Protein AF-A0A0Q5EBD6-F1 (afdb_monomer_lite)

Sequence (66 aa):
MNAGIIPNAPRGLSVSSEARKIMADWLRRTRLPRPRPDTRLMLIERYPRGLFSEAELQALVTIIEE

Structure (mmCIF, N/CA/C/O backbone):
data_AF-A0A0Q5EBD6-F1
#
_entry.id   AF-A0A0Q5EBD6-F1
#
loop_
_atom_site.group_PDB
_atom_site.id
_atom_site.type_symbol
_atom_site.label_atom_id
_atom_site.label_alt_id
_atom_site.label_comp_id
_atom_site.label_asym_id
_atom_site.label_entity_id
_atom_site.label_seq_id
_atom_site.pdbx_PDB_ins_code
_atom_site.Cartn_x
_atom_site.Cartn_y
_atom_site.Cartn_z
_atom_site.occupancy
_atom_site.B_iso_or_equiv
_atom_site.auth_seq_id
_atom_site.auth_comp_id
_atom_site.auth_asym_id
_atom_site.auth_atom_id
_atom_site.pdbx_PDB_model_num
ATOM 1 N N . MET A 1 1 ? -3.582 -1.653 -62.353 1.00 39.72 1 MET A N 1
ATOM 2 C CA . MET A 1 1 ? -2.697 -0.857 -61.475 1.00 39.72 1 MET A CA 1
ATOM 3 C C . MET A 1 1 ? -3.292 -0.890 -60.076 1.00 39.72 1 MET A C 1
ATOM 5 O O . MET A 1 1 ? -4.312 -0.254 -59.868 1.00 39.72 1 MET A O 1
ATOM 9 N N . ASN A 1 2 ? -2.725 -1.673 -59.155 1.00 40.62 2 ASN A N 1
ATOM 10 C CA . ASN A 1 2 ? -3.184 -1.721 -57.763 1.00 40.62 2 ASN A CA 1
ATOM 11 C C . ASN A 1 2 ? -2.220 -0.885 -56.921 1.00 40.62 2 ASN A C 1
ATOM 13 O O . ASN A 1 2 ? -1.082 -1.294 -56.700 1.00 40.62 2 ASN A O 1
ATOM 17 N N . ALA A 1 3 ? -2.654 0.306 -56.509 1.00 51.72 3 ALA A N 1
ATOM 18 C CA . ALA A 1 3 ? -1.911 1.137 -55.573 1.00 51.72 3 ALA A CA 1
ATOM 19 C C . ALA A 1 3 ? -1.968 0.474 -54.189 1.00 51.72 3 ALA A C 1
ATOM 21 O O . ALA A 1 3 ? -2.996 0.499 -53.516 1.00 51.72 3 ALA A O 1
ATOM 22 N N . GLY A 1 4 ? -0.872 -0.180 -53.804 1.00 52.91 4 GLY A N 1
ATOM 23 C CA . GLY A 1 4 ? -0.700 -0.745 -52.473 1.00 52.91 4 GLY A CA 1
ATOM 24 C C . GLY A 1 4 ? -0.723 0.367 -51.428 1.00 52.91 4 GLY A C 1
ATOM 25 O O . GLY A 1 4 ? 0.112 1.269 -51.448 1.00 52.91 4 GLY A O 1
ATOM 26 N N . ILE A 1 5 ? -1.699 0.292 -50.530 1.00 55.44 5 ILE A N 1
ATOM 27 C CA . ILE A 1 5 ? -1.789 1.090 -49.309 1.00 55.44 5 ILE A CA 1
ATOM 28 C C . ILE A 1 5 ? -0.487 0.882 -48.527 1.00 55.44 5 ILE A C 1
ATOM 30 O O . ILE A 1 5 ? -0.199 -0.235 -48.107 1.00 55.44 5 ILE A O 1
ATOM 34 N N . ILE A 1 6 ? 0.308 1.938 -48.339 1.00 61.38 6 ILE A N 1
ATOM 35 C CA . ILE A 1 6 ? 1.430 1.925 -47.395 1.00 61.38 6 ILE A CA 1
ATOM 36 C C . ILE A 1 6 ? 0.813 2.114 -46.004 1.00 61.38 6 ILE A C 1
ATOM 38 O O . ILE A 1 6 ? 0.305 3.204 -45.725 1.00 61.38 6 ILE A O 1
ATOM 42 N N . PRO A 1 7 ? 0.806 1.102 -45.118 1.00 54.12 7 PRO A N 1
ATOM 43 C CA . PRO A 1 7 ? 0.394 1.337 -43.749 1.00 54.12 7 PRO A CA 1
ATOM 44 C C . PRO A 1 7 ? 1.435 2.259 -43.112 1.00 54.12 7 PRO A C 1
ATOM 46 O O . PRO A 1 7 ? 2.613 1.911 -43.012 1.00 54.12 7 PRO A O 1
ATOM 49 N N . ASN A 1 8 ? 0.999 3.447 -42.690 1.00 57.19 8 ASN A N 1
ATOM 50 C CA . ASN A 1 8 ? 1.738 4.309 -41.772 1.00 57.19 8 ASN A CA 1
ATOM 51 C C . ASN A 1 8 ? 1.904 3.563 -40.439 1.00 57.19 8 ASN A C 1
ATOM 53 O O . ASN A 1 8 ? 1.188 3.811 -39.472 1.00 57.19 8 ASN A O 1
ATOM 57 N N . ALA A 1 9 ? 2.840 2.619 -40.387 1.00 54.50 9 ALA A N 1
ATOM 58 C CA . ALA A 1 9 ? 3.380 2.153 -39.129 1.00 54.50 9 ALA A CA 1
ATOM 59 C C . ALA A 1 9 ? 4.058 3.371 -38.484 1.00 54.50 9 ALA A C 1
ATOM 61 O O . ALA A 1 9 ? 4.885 4.011 -39.149 1.00 54.50 9 ALA A O 1
ATOM 62 N N . PRO A 1 10 ? 3.739 3.736 -37.230 1.00 55.09 10 PRO A N 1
ATOM 63 C CA . PRO A 1 10 ? 4.556 4.704 -36.523 1.00 55.09 10 PRO A CA 1
ATOM 64 C C . PRO A 1 10 ? 5.959 4.108 -36.507 1.00 55.09 10 PRO A C 1
ATOM 66 O O . PRO A 1 10 ? 6.175 3.055 -35.907 1.00 55.09 10 PRO A O 1
ATOM 69 N N . ARG A 1 11 ? 6.889 4.713 -37.257 1.00 58.62 11 ARG A N 1
ATOM 70 C CA . ARG A 1 11 ? 8.294 4.313 -37.247 1.00 58.62 11 ARG A CA 1
ATOM 71 C C . ARG A 1 11 ? 8.726 4.382 -35.793 1.00 58.62 11 ARG A C 1
ATOM 73 O O . ARG A 1 11 ? 8.896 5.476 -35.260 1.00 58.62 11 ARG A O 1
ATOM 80 N N . GLY A 1 12 ? 8.794 3.216 -35.147 1.00 58.81 12 GLY A N 1
ATOM 81 C CA . GLY A 1 12 ? 9.209 3.098 -33.762 1.00 58.81 12 GLY A CA 1
ATOM 82 C C . GLY A 1 12 ? 10.506 3.871 -33.628 1.00 58.81 12 GLY A C 1
ATOM 83 O O . GLY A 1 12 ? 11.376 3.744 -34.490 1.00 58.81 12 GLY A O 1
ATOM 84 N N . LEU A 1 13 ? 10.583 4.743 -32.625 1.00 61.75 13 LEU A N 1
ATOM 85 C CA . LEU A 1 13 ? 11.765 5.545 -32.344 1.00 61.75 13 LEU A CA 1
ATOM 86 C C . LEU A 1 13 ? 12.959 4.591 -32.211 1.00 61.75 13 LEU A C 1
ATOM 88 O O . LEU A 1 1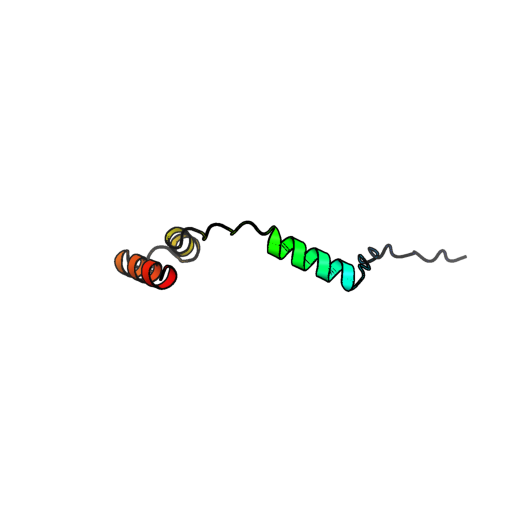3 ? 13.192 4.012 -31.150 1.00 61.75 13 LEU A O 1
ATOM 92 N N . SER A 1 14 ? 13.690 4.382 -33.308 1.00 64.38 14 SER A N 1
ATOM 93 C CA . SER A 1 14 ? 14.875 3.533 -33.354 1.00 64.38 14 SER A CA 1
ATOM 94 C C . SER A 1 14 ? 16.019 4.319 -32.736 1.00 64.38 14 SER A C 1
ATOM 96 O O . SER A 1 14 ? 16.897 4.847 -33.412 1.00 64.38 14 SER A O 1
ATOM 98 N N . VAL A 1 15 ? 15.952 4.456 -31.419 1.00 65.50 15 VAL A N 1
ATOM 99 C CA . VAL A 1 15 ? 16.980 5.087 -30.604 1.00 65.50 15 VAL A CA 1
ATOM 100 C C . VAL A 1 15 ? 18.102 4.070 -30.416 1.00 65.50 15 VAL A C 1
ATOM 102 O O . VAL A 1 15 ? 17.845 2.892 -30.143 1.00 65.50 15 VAL A O 1
ATOM 105 N N . SER A 1 16 ? 19.353 4.503 -30.570 1.00 82.38 16 SER A N 1
ATOM 106 C CA . SER A 1 16 ? 20.506 3.640 -30.309 1.00 82.38 16 SER A CA 1
ATOM 107 C C . SER A 1 16 ? 20.489 3.138 -28.857 1.00 82.38 16 SER A C 1
ATOM 109 O O . SER A 1 16 ? 19.937 3.778 -27.959 1.00 82.38 16 SER A O 1
ATOM 111 N N . SER A 1 17 ? 21.091 1.972 -28.607 1.00 80.56 17 SER A N 1
ATOM 112 C CA . SER A 1 17 ? 21.233 1.446 -27.238 1.00 80.56 17 SER A CA 1
ATOM 113 C C . SER A 1 17 ? 21.920 2.457 -26.311 1.00 80.56 17 SER A C 1
ATOM 115 O O . SER A 1 17 ? 21.523 2.626 -25.160 1.00 80.56 17 SER A O 1
ATOM 117 N N . GLU A 1 18 ? 22.881 3.200 -26.855 1.00 83.88 18 GLU A N 1
ATOM 118 C CA . GLU A 1 18 ? 23.645 4.215 -26.137 1.00 83.88 18 GLU A CA 1
ATOM 119 C C . GLU A 1 18 ? 22.796 5.426 -25.743 1.00 83.88 18 GLU A C 1
ATOM 121 O O . GLU A 1 18 ? 22.794 5.842 -24.587 1.00 83.88 18 GLU A O 1
ATOM 126 N N . ALA A 1 19 ? 21.973 5.933 -26.663 1.00 86.31 19 ALA A N 1
ATOM 127 C CA . ALA A 1 19 ? 21.069 7.036 -26.361 1.00 86.31 19 ALA A CA 1
ATOM 128 C C . ALA A 1 19 ? 20.025 6.651 -25.294 1.00 86.31 19 ALA A C 1
ATOM 130 O O . ALA A 1 19 ? 19.672 7.483 -24.457 1.00 86.31 19 ALA A O 1
ATOM 131 N N . ARG A 1 20 ? 19.583 5.383 -25.242 1.00 88.06 20 ARG A N 1
ATOM 132 C CA . ARG A 1 20 ? 18.735 4.894 -24.138 1.00 88.06 20 ARG A CA 1
ATOM 133 C C . ARG A 1 20 ? 19.460 4.895 -22.792 1.00 88.06 20 ARG A C 1
ATOM 135 O O . ARG A 1 20 ? 18.847 5.280 -21.801 1.00 88.06 20 ARG A O 1
ATOM 142 N N . LYS A 1 21 ? 20.731 4.485 -22.743 1.00 90.12 21 LYS A N 1
ATOM 143 C CA . LYS A 1 21 ? 21.529 4.502 -21.503 1.00 90.12 21 LYS A CA 1
ATOM 144 C C . LYS A 1 21 ? 21.729 5.923 -20.989 1.00 90.12 21 LYS A C 1
ATOM 146 O O . LYS A 1 21 ? 21.423 6.187 -19.833 1.00 90.12 21 LYS A O 1
ATOM 151 N N . ILE A 1 22 ? 22.130 6.843 -21.869 1.00 91.88 22 ILE A N 1
ATOM 152 C CA . ILE A 1 22 ? 22.317 8.259 -21.526 1.00 91.88 22 ILE A CA 1
ATOM 153 C C . ILE A 1 22 ? 21.013 8.858 -20.984 1.00 91.88 22 ILE A C 1
ATOM 155 O O . ILE A 1 22 ? 21.023 9.523 -19.950 1.00 91.88 22 ILE A O 1
ATOM 159 N N . MET A 1 23 ? 19.875 8.580 -21.629 1.00 89.69 23 MET A N 1
ATOM 160 C CA . MET A 1 23 ? 18.572 9.038 -21.137 1.00 89.69 23 MET A CA 1
ATOM 161 C C . MET A 1 23 ? 18.182 8.398 -19.802 1.00 89.69 23 MET A C 1
ATOM 163 O O . MET A 1 23 ? 17.649 9.088 -18.937 1.00 89.69 23 MET A O 1
ATOM 167 N N . ALA A 1 24 ? 18.449 7.106 -19.601 1.00 89.56 24 ALA A N 1
ATOM 168 C CA . ALA A 1 24 ? 18.176 6.437 -18.333 1.00 89.56 24 ALA A CA 1
ATOM 169 C C . ALA A 1 24 ? 19.012 7.026 -17.187 1.00 89.56 24 ALA A C 1
ATOM 171 O O . ALA A 1 24 ? 18.481 7.258 -16.101 1.00 89.56 24 ALA A O 1
ATOM 172 N N . ASP A 1 25 ? 20.288 7.316 -17.436 1.00 91.38 25 ASP A N 1
ATOM 173 C CA . ASP A 1 25 ? 21.177 7.939 -16.457 1.00 91.38 25 ASP A CA 1
ATOM 174 C C . ASP A 1 25 ? 20.779 9.383 -16.167 1.00 91.38 25 ASP A C 1
ATOM 176 O O . ASP A 1 25 ? 20.752 9.790 -15.004 1.00 91.38 25 ASP A O 1
ATOM 180 N N . TRP A 1 26 ? 20.396 10.143 -17.194 1.00 91.56 26 TRP A N 1
ATOM 181 C CA . TRP A 1 26 ? 19.844 11.480 -17.011 1.00 91.56 26 TRP A CA 1
ATOM 182 C C . TRP A 1 26 ? 18.575 11.431 -16.157 1.00 91.56 26 TRP A C 1
ATOM 184 O O . TRP A 1 26 ? 18.525 12.104 -15.136 1.00 91.56 26 TRP A O 1
ATOM 194 N N . LEU A 1 27 ? 17.610 10.561 -16.483 1.00 88.81 27 LEU A N 1
ATOM 195 C CA . LEU A 1 27 ? 16.382 10.380 -15.700 1.00 88.81 27 LEU A CA 1
ATOM 196 C C . LEU A 1 27 ? 16.657 9.950 -14.257 1.00 88.81 27 LEU A C 1
ATOM 198 O O . LEU A 1 27 ? 15.940 10.364 -13.353 1.00 88.81 27 LEU A O 1
ATOM 202 N N . ARG A 1 28 ? 17.671 9.117 -14.005 1.00 84.31 28 ARG A N 1
ATOM 203 C CA . ARG A 1 28 ? 18.062 8.749 -12.635 1.00 84.31 28 ARG A CA 1
ATOM 204 C C . ARG A 1 28 ? 18.609 9.944 -11.861 1.00 84.31 28 ARG A C 1
ATOM 206 O O . ARG A 1 28 ? 18.286 10.082 -10.689 1.00 84.31 28 ARG A O 1
ATOM 213 N N . ARG A 1 29 ? 19.406 10.799 -12.511 1.00 86.31 29 ARG A N 1
ATOM 214 C CA . ARG A 1 29 ? 20.008 11.997 -11.901 1.00 86.31 29 ARG A CA 1
ATOM 215 C C . ARG A 1 29 ? 19.013 13.141 -11.718 1.00 86.31 29 ARG A C 1
ATOM 217 O O . ARG A 1 29 ? 19.152 13.907 -10.775 1.00 86.31 29 ARG A O 1
ATOM 224 N N . THR A 1 30 ? 18.034 13.268 -12.613 1.00 83.94 30 THR A N 1
ATOM 225 C CA . THR A 1 30 ? 17.043 14.356 -12.606 1.00 83.94 30 THR A CA 1
ATOM 226 C C . THR A 1 30 ? 15.709 13.967 -11.992 1.00 83.94 30 THR A C 1
ATOM 228 O O . THR A 1 30 ? 14.840 14.825 -11.839 1.00 83.94 30 THR A O 1
ATOM 231 N N . ARG A 1 31 ? 15.520 12.696 -11.614 1.00 74.69 31 ARG A N 1
ATOM 232 C CA . ARG A 1 31 ? 14.357 12.281 -10.833 1.00 74.69 31 ARG A CA 1
ATOM 233 C C . ARG A 1 31 ? 14.365 13.037 -9.514 1.00 74.69 31 ARG A C 1
ATOM 235 O O . ARG A 1 31 ? 15.111 12.709 -8.596 1.00 74.69 31 ARG A O 1
ATOM 242 N N . LEU A 1 32 ? 13.480 14.023 -9.429 1.00 72.62 32 LEU A N 1
ATOM 243 C CA . LEU A 1 32 ? 13.062 14.583 -8.159 1.00 72.62 32 LEU A CA 1
ATOM 244 C C . LEU A 1 32 ? 12.580 13.417 -7.287 1.00 72.62 32 LEU A C 1
ATOM 246 O O . LEU A 1 32 ? 11.803 12.587 -7.783 1.00 72.62 32 LEU A O 1
ATOM 250 N N . PRO A 1 33 ? 13.038 13.314 -6.027 1.00 69.25 33 PRO A N 1
ATOM 251 C CA . PRO A 1 33 ? 12.465 12.359 -5.101 1.00 69.25 33 PRO A CA 1
ATOM 252 C C . PRO A 1 33 ? 10.970 12.641 -5.062 1.00 69.25 33 PRO A C 1
ATOM 254 O O . PRO A 1 33 ? 10.534 13.726 -4.676 1.00 69.25 33 PRO A O 1
ATOM 257 N N . ARG A 1 34 ? 10.181 11.692 -5.569 1.00 70.12 34 ARG A N 1
ATOM 258 C CA . ARG A 1 34 ? 8.732 11.813 -5.511 1.00 70.12 34 ARG A CA 1
ATOM 259 C C . ARG A 1 34 ? 8.401 11.841 -4.021 1.00 70.12 34 ARG A C 1
ATOM 261 O O . ARG A 1 34 ? 8.844 10.917 -3.330 1.00 70.12 34 ARG A O 1
ATOM 268 N N . PRO A 1 35 ? 7.712 12.877 -3.513 1.00 71.69 35 PRO A N 1
ATOM 269 C CA . PRO A 1 35 ? 7.312 12.876 -2.118 1.00 71.69 35 PRO A CA 1
ATOM 270 C C . PRO A 1 35 ? 6.554 11.576 -1.878 1.00 71.69 35 PRO A C 1
ATOM 272 O O . PRO A 1 35 ? 5.715 11.189 -2.703 1.00 71.69 35 PRO A O 1
ATOM 275 N N . ARG A 1 36 ? 6.928 10.852 -0.816 1.00 74.12 36 ARG A N 1
ATOM 276 C CA . ARG A 1 36 ? 6.163 9.673 -0.421 1.00 74.12 36 ARG A CA 1
ATOM 277 C C . ARG A 1 36 ? 4.721 10.154 -0.225 1.00 74.12 36 ARG A C 1
ATOM 279 O O . ARG A 1 36 ? 4.532 11.168 0.450 1.00 74.12 36 ARG A O 1
ATOM 286 N N . PRO A 1 37 ? 3.736 9.531 -0.893 1.00 78.12 37 PRO A N 1
ATOM 287 C CA . PRO A 1 37 ? 2.347 9.871 -0.641 1.00 78.12 37 PRO A CA 1
ATOM 288 C C . PRO A 1 37 ? 2.071 9.650 0.844 1.00 78.12 37 PRO A C 1
ATOM 290 O O . PRO A 1 37 ? 2.644 8.734 1.431 1.00 78.12 37 PRO A O 1
ATOM 293 N N . ASP A 1 38 ? 1.226 10.493 1.432 1.00 88.94 38 ASP A N 1
ATOM 294 C CA . ASP A 1 38 ? 0.788 10.316 2.814 1.00 88.94 38 ASP A CA 1
ATOM 295 C C . ASP A 1 38 ? 0.208 8.904 2.956 1.00 88.94 38 ASP A C 1
ATOM 297 O O . ASP A 1 38 ? -0.801 8.552 2.332 1.00 88.94 38 ASP A O 1
ATOM 301 N N . THR A 1 39 ? 0.910 8.075 3.727 1.00 90.06 39 THR A N 1
ATOM 302 C CA . THR A 1 39 ? 0.626 6.653 3.891 1.00 90.06 39 THR A CA 1
ATOM 303 C C . THR A 1 39 ? -0.791 6.444 4.395 1.00 90.06 39 THR A C 1
ATOM 305 O O . THR A 1 39 ? -1.498 5.538 3.949 1.00 90.06 39 THR A O 1
ATOM 308 N N . ARG A 1 40 ? -1.239 7.326 5.290 1.00 90.12 40 ARG A N 1
ATOM 309 C CA . ARG A 1 40 ? -2.569 7.268 5.874 1.00 90.12 40 ARG A CA 1
ATOM 310 C C . ARG A 1 40 ? -3.636 7.575 4.831 1.00 90.12 40 ARG A C 1
ATOM 312 O O . ARG A 1 40 ? -4.608 6.826 4.723 1.00 90.12 40 ARG A O 1
ATOM 319 N N . LEU A 1 41 ? -3.442 8.625 4.032 1.00 90.75 41 LEU A N 1
ATOM 320 C CA . LEU A 1 41 ? -4.356 8.952 2.933 1.00 90.75 41 LEU A CA 1
ATOM 321 C C . LEU A 1 41 ? -4.406 7.825 1.899 1.00 90.75 41 LEU A C 1
ATOM 323 O O . LEU A 1 41 ? -5.493 7.425 1.488 1.00 90.75 41 LEU A O 1
ATOM 327 N N . MET A 1 42 ? -3.256 7.241 1.557 1.00 91.81 42 MET A N 1
ATOM 328 C CA . MET A 1 42 ? -3.193 6.096 0.650 1.00 91.81 42 MET A CA 1
ATOM 329 C C . MET A 1 42 ? -4.022 4.909 1.167 1.00 91.81 42 MET A C 1
ATOM 331 O O . MET A 1 42 ? -4.726 4.272 0.384 1.00 91.81 42 MET A O 1
ATOM 335 N N . LEU A 1 43 ? -3.958 4.592 2.465 1.00 91.88 43 LEU A N 1
ATOM 336 C CA . LEU A 1 43 ? -4.734 3.495 3.055 1.00 91.88 43 LEU A CA 1
ATOM 337 C C . LEU A 1 43 ? -6.243 3.782 3.028 1.00 91.88 43 LEU A C 1
ATOM 339 O O . LEU A 1 43 ? -7.024 2.897 2.685 1.00 91.88 43 LEU A O 1
ATOM 343 N N . ILE A 1 44 ? -6.652 5.013 3.334 1.00 92.25 44 ILE A N 1
ATOM 344 C CA . ILE A 1 44 ? -8.068 5.411 3.340 1.00 92.25 44 ILE A CA 1
ATOM 345 C C . ILE A 1 44 ? -8.658 5.427 1.923 1.00 92.25 44 ILE A C 1
ATOM 347 O O . ILE A 1 44 ? -9.812 5.047 1.739 1.00 92.25 44 ILE A O 1
ATOM 351 N N . GLU A 1 45 ? -7.889 5.852 0.919 1.00 92.06 45 GLU A N 1
ATOM 352 C CA . GLU A 1 45 ? -8.347 5.875 -0.476 1.00 92.06 45 GLU A CA 1
ATOM 353 C C . GLU A 1 45 ? -8.394 4.480 -1.106 1.00 92.06 45 GLU A C 1
ATOM 355 O O . GLU A 1 45 ? -9.237 4.208 -1.962 1.00 92.06 45 GLU A O 1
ATOM 360 N N . ARG A 1 46 ? -7.483 3.587 -0.703 1.00 92.94 46 ARG A N 1
ATOM 361 C CA . ARG A 1 46 ? -7.335 2.266 -1.321 1.00 92.94 46 ARG A CA 1
ATOM 362 C C . ARG A 1 46 ? -8.277 1.214 -0.748 1.00 92.94 46 ARG A C 1
ATOM 364 O O . ARG A 1 46 ? -8.585 0.251 -1.452 1.00 92.94 46 ARG A O 1
ATOM 371 N N . TYR A 1 4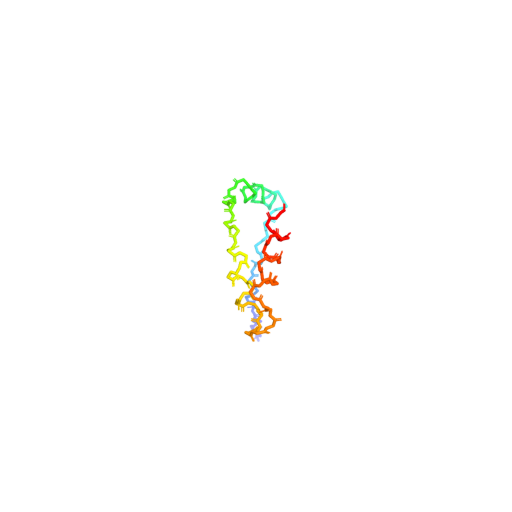7 ? -8.708 1.368 0.501 1.00 93.38 47 TYR A N 1
ATOM 372 C CA . TYR A 1 47 ? -9.498 0.361 1.202 1.00 93.38 47 TYR A CA 1
ATOM 373 C C . TYR A 1 47 ? -10.890 0.870 1.601 1.00 93.38 47 TYR A C 1
ATOM 375 O O . TYR A 1 47 ? -11.069 2.056 1.874 1.00 93.38 47 TYR A O 1
ATOM 383 N N . PRO A 1 48 ? -11.900 -0.018 1.656 1.00 93.94 48 PRO A N 1
ATOM 384 C CA . PRO A 1 48 ? -13.241 0.356 2.083 1.00 93.94 48 PRO A CA 1
ATOM 385 C C . PRO A 1 48 ? -13.261 0.938 3.498 1.00 93.94 48 PRO A C 1
ATOM 387 O O . PRO A 1 48 ? -12.529 0.499 4.389 1.00 93.94 48 PRO A O 1
ATOM 390 N N . ARG A 1 49 ? -14.175 1.885 3.729 1.00 90.06 49 ARG A N 1
ATOM 391 C CA . ARG A 1 49 ? -14.415 2.436 5.067 1.00 90.06 49 ARG A CA 1
ATOM 392 C C . ARG A 1 49 ? -14.840 1.326 6.029 1.00 90.06 49 ARG A C 1
ATOM 394 O O . ARG A 1 49 ? -15.707 0.523 5.698 1.00 90.06 49 ARG A O 1
ATOM 401 N N . GLY A 1 50 ? -14.247 1.318 7.221 1.00 90.19 50 GLY A N 1
ATOM 402 C CA . GLY A 1 50 ? -14.533 0.329 8.264 1.00 90.19 50 GLY A CA 1
ATOM 403 C C . GLY A 1 50 ? -13.747 -0.979 8.151 1.00 90.19 50 GLY A C 1
ATOM 404 O O . GLY A 1 50 ? -13.928 -1.835 9.008 1.00 90.19 50 GLY A O 1
ATOM 405 N N . LEU A 1 51 ? -12.870 -1.138 7.146 1.00 93.62 51 LEU A N 1
ATOM 406 C CA . LEU A 1 51 ? -11.960 -2.291 7.084 1.00 93.62 51 LEU A CA 1
ATOM 407 C C . LEU A 1 51 ? -10.959 -2.289 8.245 1.00 93.62 51 LEU A C 1
ATOM 409 O O . LEU A 1 51 ? -10.627 -3.341 8.776 1.00 93.62 51 LEU A O 1
ATOM 413 N N . PHE A 1 52 ? -10.491 -1.100 8.613 1.00 93.56 52 PHE A N 1
ATOM 414 C CA . PHE A 1 52 ? -9.536 -0.896 9.688 1.00 93.56 52 PHE A CA 1
ATOM 415 C C . PHE A 1 52 ? -10.137 0.022 10.744 1.00 93.56 52 PHE A C 1
ATOM 417 O O . PHE A 1 52 ? -10.774 1.031 10.421 1.00 93.56 52 PHE A O 1
ATOM 424 N N . SER A 1 53 ? -9.894 -0.311 12.005 1.00 93.56 53 SER A N 1
ATOM 425 C CA . SER A 1 53 ? 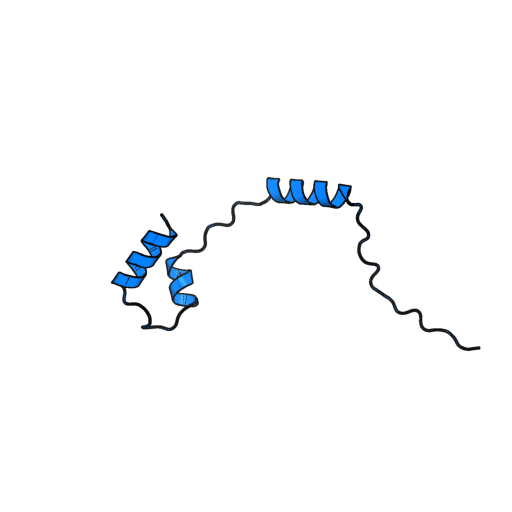-10.049 0.626 13.110 1.00 93.56 53 SER A CA 1
ATOM 426 C C . SER A 1 53 ? -8.965 1.707 13.064 1.00 93.56 53 SER A C 1
ATOM 428 O O . SER A 1 53 ? -7.929 1.570 12.411 1.00 93.56 53 SER A O 1
ATOM 430 N N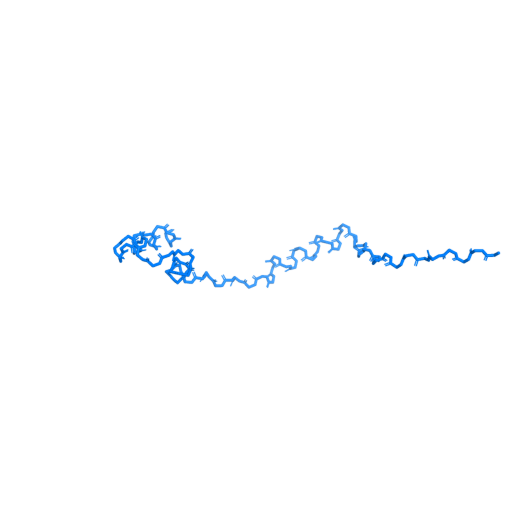 . GLU A 1 54 ? -9.186 2.796 13.796 1.00 92.62 54 GLU A N 1
ATOM 431 C C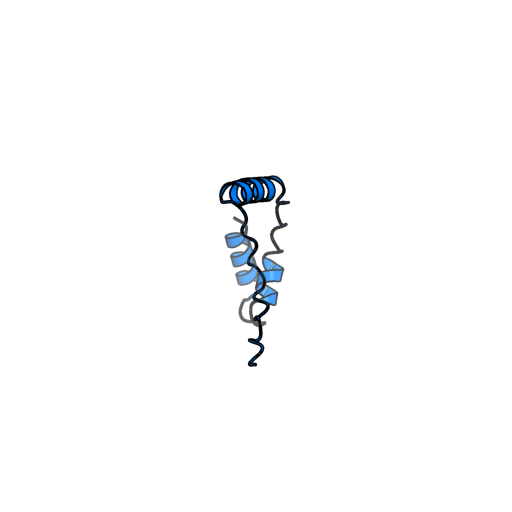A . GLU A 1 54 ? -8.228 3.902 13.878 1.00 92.62 54 GLU A CA 1
ATOM 432 C C . GLU A 1 54 ? -6.871 3.459 14.461 1.00 92.62 54 GLU A C 1
ATOM 434 O O . GLU A 1 54 ? -5.818 3.905 14.007 1.00 92.62 54 GLU A O 1
ATOM 439 N N . ALA A 1 55 ? -6.893 2.519 15.413 1.00 94.62 55 ALA A N 1
ATOM 440 C CA . ALA A 1 55 ? -5.690 1.943 16.007 1.00 94.62 55 ALA A CA 1
ATOM 441 C C . ALA A 1 55 ? -4.910 1.066 15.012 1.00 94.62 55 ALA A C 1
ATOM 443 O O . ALA A 1 55 ? -3.686 1.163 14.932 1.00 94.62 55 ALA A O 1
ATOM 444 N N . GLU A 1 56 ? -5.609 0.243 14.224 1.00 94.88 56 GLU A N 1
ATOM 445 C CA . GLU A 1 56 ? -4.987 -0.596 13.191 1.00 94.88 56 GLU A CA 1
ATOM 446 C C . GLU A 1 56 ? -4.404 0.247 12.056 1.00 94.88 56 GLU A C 1
ATOM 448 O O . GLU A 1 56 ? -3.294 -0.027 11.606 1.00 94.88 56 GLU A O 1
ATOM 453 N N . LEU A 1 57 ? -5.097 1.312 11.635 1.00 94.06 57 LEU A N 1
ATOM 454 C CA . LEU A 1 57 ? -4.560 2.265 10.660 1.00 94.06 57 LEU A CA 1
ATOM 455 C C . LEU A 1 57 ? -3.263 2.894 11.155 1.00 94.06 57 LEU A C 1
ATOM 457 O O . LEU A 1 57 ? -2.297 2.956 10.400 1.00 94.06 57 LEU A O 1
ATOM 461 N N . GLN A 1 58 ? -3.223 3.334 12.414 1.00 93.62 58 GLN A N 1
ATOM 462 C CA . GLN A 1 58 ? -2.017 3.935 12.969 1.00 93.62 58 GLN A CA 1
ATOM 463 C C . GLN A 1 58 ? -0.863 2.929 13.048 1.00 93.62 58 GLN A C 1
ATOM 465 O O . GLN A 1 58 ? 0.258 3.274 12.686 1.00 93.62 58 GLN A O 1
ATOM 470 N N . ALA A 1 59 ? -1.130 1.684 13.455 1.00 94.94 59 ALA A N 1
ATOM 471 C CA . ALA A 1 59 ? -0.120 0.628 13.474 1.00 94.94 59 ALA A CA 1
ATOM 472 C C . ALA A 1 59 ? 0.433 0.335 12.068 1.00 94.94 59 ALA A C 1
ATOM 474 O O . ALA A 1 59 ? 1.643 0.213 11.894 1.00 94.94 59 ALA A O 1
ATOM 475 N N . LEU A 1 60 ? -0.439 0.276 11.056 1.00 93.00 60 LEU A N 1
ATOM 476 C CA . LEU A 1 60 ? -0.039 0.064 9.664 1.00 93.00 60 LEU A CA 1
ATOM 477 C C . LEU A 1 60 ? 0.792 1.224 9.114 1.00 93.00 60 LEU A C 1
ATOM 479 O O . LEU A 1 60 ? 1.783 0.978 8.434 1.00 93.00 60 LEU A O 1
ATOM 483 N N . VAL A 1 61 ? 0.416 2.471 9.412 1.00 93.19 61 VAL A N 1
ATOM 484 C CA . VAL A 1 61 ? 1.204 3.651 9.024 1.00 93.19 61 VAL A CA 1
ATOM 485 C C . VAL A 1 61 ? 2.599 3.573 9.635 1.00 93.19 61 VAL A C 1
ATOM 487 O O . VAL A 1 61 ? 3.573 3.696 8.901 1.00 93.19 61 VAL A O 1
ATOM 490 N N . THR A 1 62 ? 2.702 3.274 10.934 1.00 93.06 62 THR A N 1
ATOM 491 C CA . THR A 1 62 ? 3.995 3.130 11.614 1.00 93.06 62 THR A CA 1
ATOM 492 C C . THR A 1 62 ? 4.877 2.072 10.945 1.00 93.06 62 THR A C 1
ATOM 494 O O . THR A 1 62 ? 6.033 2.354 10.673 1.00 93.06 62 THR A O 1
ATOM 497 N N . ILE A 1 63 ? 4.333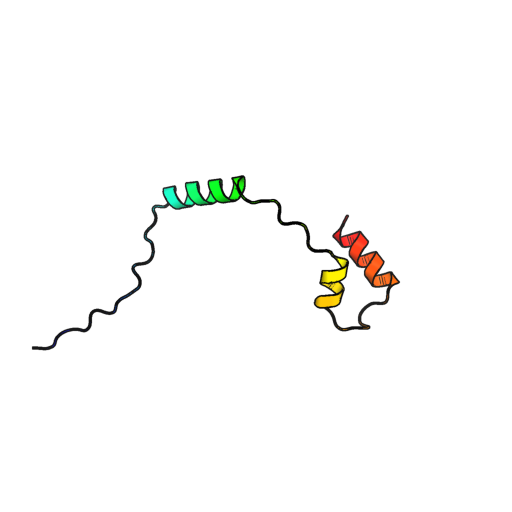 0.897 10.604 1.00 92.31 63 ILE A N 1
ATOM 498 C CA . ILE A 1 63 ? 5.092 -0.187 9.945 1.00 92.31 63 ILE A CA 1
ATOM 499 C C . ILE A 1 63 ? 5.572 0.202 8.538 1.00 92.31 63 ILE A C 1
ATOM 501 O O . ILE A 1 63 ? 6.605 -0.274 8.081 1.00 92.31 63 ILE A O 1
ATOM 505 N N . ILE A 1 64 ? 4.793 1.001 7.807 1.00 88.94 64 ILE A N 1
ATOM 506 C CA . ILE A 1 64 ? 5.119 1.388 6.426 1.00 88.94 64 ILE A CA 1
ATOM 507 C C . ILE A 1 64 ? 6.117 2.557 6.388 1.00 88.94 64 ILE A C 1
ATOM 509 O O . ILE A 1 64 ? 6.836 2.721 5.399 1.00 88.94 64 ILE A O 1
ATOM 513 N N . GLU A 1 65 ? 6.125 3.392 7.426 1.00 86.06 65 GLU A N 1
ATOM 514 C CA . GLU A 1 65 ? 7.001 4.561 7.532 1.00 86.06 65 GLU A CA 1
ATOM 515 C C . GLU A 1 65 ? 8.335 4.282 8.242 1.00 86.06 65 GLU A C 1
ATOM 517 O O . GLU A 1 65 ? 9.264 5.076 8.064 1.00 86.06 65 GLU A O 1
ATOM 522 N N . GLU A 1 66 ? 8.435 3.170 8.980 1.00 76.50 66 GLU A N 1
ATOM 523 C CA . GLU A 1 66 ? 9.678 2.587 9.521 1.00 76.50 66 GLU A CA 1
ATOM 524 C C . GLU A 1 66 ? 10.625 2.083 8.412 1.00 76.50 66 GLU A C 1
ATOM 526 O O . GLU A 1 66 ? 11.837 2.400 8.492 1.00 76.50 66 GLU A O 1
#

pLDDT: mean 80.42, std 15.3, range [39.72, 94.94]

Secondary structure (DSSP, 8-state):
----------------HHHHHHHHHHHHHH---PPPP-HHHHHHHHS-TTSS-HHHHHHHHHHHH-

Foldseek 3Di:
DDDDDDPPDPPPPPDDPVNVVVVVVVCVVPPDPDPDPQQLVVPPVVDDPPPDDPVRSVVVSVVVVD

Radius of gyration: 24.18 Å; chains: 1; bounding box: 38×17×78 Å